Protein AF-A0A917PWK2-F1 (afdb_monomer_lite)

pLDDT: mean 82.4, std 16.5, range [39.81, 96.25]

Foldseek 3Di:
DCLLCVVDPHNVVSVVQVVLLVVVCVVDPPLLSVLQVVVCVVVVNSRDGNVSSVVCVVVVVSPPPPPPVVPDPPDPPDCPDDDDDPVVVPVDDD

Radius of gyration: 19.69 Å; chains: 1; bounding box: 36×24×64 Å

Organism: NCBI:txid1308924

Sequence (94 aa):
MNRIFESVPVDEQGLDAALAVLRLTRRYSNARVEAAAGIALASRVRSPRYAHLRSILDSRQDGLGSSDAWSAPGTPPEPAGYVRGADYYAGGAR

Secondary structure (DSSP, 8-state):
-TTTGGGSSSTHHHHHHHHHHHHHTTTS-HHHHHHHHHHHHHTT-SS--HHHHHHHHHTTTT-TTTTSTTT---S-------PPPHHHHS----

Structure (mmCIF, N/CA/C/O backbone):
data_AF-A0A917PWK2-F1
#
_entry.id   AF-A0A917PWK2-F1
#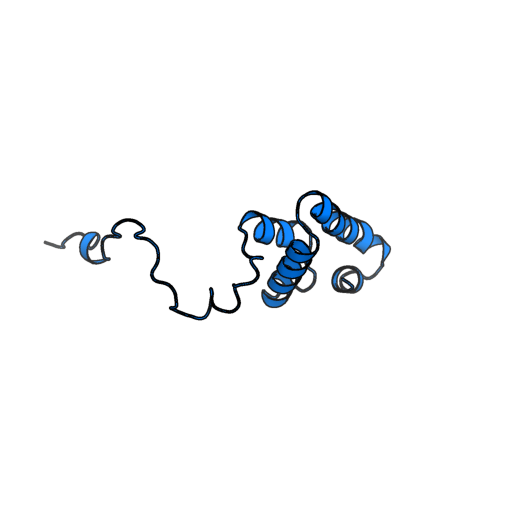
loop_
_atom_site.group_PDB
_atom_site.id
_atom_site.type_symbol
_atom_site.label_atom_id
_atom_site.label_alt_id
_atom_site.label_comp_id
_atom_site.label_asym_id
_atom_site.label_entity_id
_atom_site.label_seq_id
_atom_site.pdbx_PDB_ins_code
_atom_site.Cartn_x
_atom_site.Cartn_y
_atom_site.Cartn_z
_atom_site.occupancy
_atom_site.B_iso_or_equiv
_atom_site.auth_seq_id
_atom_site.auth_comp_id
_atom_site.auth_asym_id
_atom_site.auth_atom_id
_atom_site.pdbx_PDB_model_num
ATOM 1 N N . MET A 1 1 ? 2.174 6.983 2.957 1.00 60.16 1 MET A N 1
ATOM 2 C CA . MET A 1 1 ? 1.888 5.895 3.924 1.00 60.16 1 MET A CA 1
ATOM 3 C C . MET A 1 1 ? 0.713 6.169 4.875 1.00 60.16 1 MET A C 1
ATOM 5 O O . MET A 1 1 ? 0.012 5.216 5.189 1.00 60.16 1 MET A O 1
ATOM 9 N N . ASN A 1 2 ? 0.417 7.416 5.271 1.00 78.12 2 ASN A N 1
ATOM 10 C CA . ASN A 1 2 ? -0.654 7.712 6.252 1.00 78.12 2 ASN A CA 1
ATOM 11 C C . ASN A 1 2 ? -2.080 7.313 5.831 1.00 78.12 2 ASN A C 1
ATOM 13 O O . ASN A 1 2 ? -2.930 7.093 6.686 1.00 78.12 2 ASN A O 1
ATOM 17 N N . ARG A 1 3 ? -2.331 7.114 4.530 1.00 88.25 3 ARG A N 1
ATOM 18 C CA . ARG A 1 3 ? -3.648 6.726 3.993 1.00 88.25 3 ARG A CA 1
ATOM 19 C C . ARG A 1 3 ? -4.220 5.431 4.579 1.00 88.25 3 ARG A C 1
ATOM 21 O O . ARG A 1 3 ? -5.435 5.276 4.579 1.00 88.25 3 ARG A O 1
ATOM 28 N N . ILE A 1 4 ? -3.370 4.512 5.047 1.00 91.06 4 ILE A N 1
ATOM 29 C CA . ILE A 1 4 ? -3.814 3.262 5.683 1.00 91.06 4 ILE A CA 1
ATOM 30 C C . ILE A 1 4 ? -4.443 3.553 7.049 1.00 91.06 4 ILE A C 1
ATOM 32 O O . ILE A 1 4 ? -5.559 3.101 7.298 1.00 91.06 4 ILE A O 1
ATOM 36 N N . PHE A 1 5 ? -3.775 4.345 7.887 1.00 92.56 5 PHE A N 1
ATOM 37 C CA . PHE A 1 5 ? -4.274 4.727 9.211 1.00 92.56 5 PHE A CA 1
ATOM 38 C C . PHE A 1 5 ? -5.465 5.689 9.110 1.00 92.56 5 PHE A C 1
ATOM 40 O O . PHE A 1 5 ? -6.489 5.463 9.733 1.00 92.56 5 PHE A O 1
ATOM 47 N N . GLU A 1 6 ? -5.433 6.649 8.180 1.00 93.75 6 GLU A N 1
ATOM 48 C CA . GLU A 1 6 ? -6.573 7.541 7.887 1.00 93.75 6 GLU A CA 1
ATOM 49 C C . GLU A 1 6 ? -7.824 6.810 7.347 1.00 93.75 6 GLU A C 1
ATOM 51 O O . GLU A 1 6 ? -8.903 7.400 7.208 1.00 93.75 6 GLU A O 1
ATOM 56 N N . SER A 1 7 ? -7.687 5.540 6.951 1.00 91.31 7 SER A N 1
ATOM 57 C CA . SER A 1 7 ? -8.805 4.734 6.451 1.00 91.31 7 SER A CA 1
ATOM 58 C C . SER A 1 7 ? -9.573 4.002 7.546 1.00 91.31 7 SER A C 1
ATOM 60 O O . SER A 1 7 ? -10.660 3.497 7.263 1.00 91.31 7 SER A O 1
ATOM 62 N N . VAL A 1 8 ? -9.025 3.948 8.761 1.00 93.50 8 VAL A N 1
ATOM 63 C CA . VAL A 1 8 ? -9.591 3.234 9.905 1.00 93.50 8 VAL A CA 1
ATOM 64 C C . VAL A 1 8 ? -9.881 4.207 11.054 1.00 93.50 8 VAL A C 1
ATOM 66 O O . VAL A 1 8 ? -9.205 5.223 11.179 1.00 93.50 8 VAL A O 1
ATOM 69 N N . PRO A 1 9 ? -10.898 3.940 11.890 1.00 92.62 9 PRO A N 1
ATOM 70 C CA . PRO A 1 9 ? -11.218 4.794 13.036 1.00 92.62 9 PRO A CA 1
ATOM 71 C C . PRO A 1 9 ? -10.210 4.672 14.190 1.00 92.62 9 PRO A C 1
ATOM 73 O O . PRO A 1 9 ? -10.192 5.528 15.068 1.00 92.62 9 PRO A O 1
ATOM 76 N N . VAL A 1 10 ? -9.425 3.592 14.219 1.00 95.62 10 VAL A N 1
ATOM 77 C CA . VAL A 1 10 ? -8.486 3.245 15.292 1.00 95.62 10 VAL A CA 1
ATOM 78 C C . VAL A 1 10 ? -7.184 2.763 14.653 1.00 95.62 10 VAL A C 1
ATOM 80 O O . VAL A 1 10 ? -7.223 1.864 13.809 1.00 95.62 10 VAL A O 1
ATOM 83 N N . ASP A 1 11 ? -6.047 3.336 15.048 1.00 93.69 11 ASP A N 1
ATOM 84 C CA . ASP A 1 11 ? -4.747 3.109 14.399 1.00 93.69 11 ASP A CA 1
ATOM 85 C C . ASP A 1 11 ? -4.309 1.640 14.427 1.00 93.69 11 ASP A C 1
ATOM 87 O O . ASP A 1 11 ? -3.767 1.129 13.441 1.00 93.69 11 ASP A O 1
ATOM 91 N N . GLU A 1 12 ? -4.608 0.921 15.510 1.00 95.81 12 GLU A N 1
ATOM 92 C CA . GLU A 1 12 ? -4.297 -0.499 15.674 1.00 95.81 12 GLU A CA 1
ATOM 93 C C . GLU A 1 12 ? -4.892 -1.359 14.548 1.00 95.81 12 GLU A C 1
ATOM 95 O O . GLU A 1 12 ? -4.283 -2.342 14.125 1.00 95.81 12 GLU A O 1
ATOM 100 N N . GLN A 1 13 ? -6.038 -0.955 13.989 1.00 94.44 13 GLN A N 1
ATOM 101 C CA . GLN A 1 13 ? -6.687 -1.652 12.872 1.00 94.44 13 GLN A CA 1
ATOM 102 C C . GLN A 1 13 ? -5.917 -1.493 11.550 1.00 94.44 13 GLN A C 1
ATOM 104 O O . GLN A 1 13 ? -6.109 -2.268 10.611 1.00 94.44 13 GLN A O 1
ATOM 109 N N . GLY A 1 14 ? -5.041 -0.489 11.454 1.00 93.25 14 GLY A N 1
ATOM 110 C CA . GLY A 1 14 ? -4.185 -0.236 10.297 1.00 93.25 14 GLY A CA 1
ATOM 111 C C . GLY A 1 14 ? -2.840 -0.965 10.347 1.00 93.25 14 GLY A C 1
ATOM 112 O O . GLY A 1 14 ? -2.182 -1.086 9.308 1.00 93.25 14 GLY A O 1
ATOM 113 N N . LEU A 1 15 ? -2.433 -1.479 11.516 1.00 95.00 15 LEU A N 1
ATOM 114 C CA . LEU A 1 15 ? -1.096 -2.042 11.734 1.00 95.00 15 LEU A CA 1
ATOM 115 C C . LEU A 1 15 ? -0.802 -3.223 10.812 1.00 95.00 15 LEU A C 1
ATOM 117 O O . LEU A 1 15 ? 0.223 -3.226 10.130 1.00 95.00 15 LEU A O 1
ATOM 121 N N . ASP A 1 16 ? -1.711 -4.192 10.719 1.00 95.88 16 ASP A N 1
ATOM 122 C CA . ASP A 1 16 ? -1.509 -5.368 9.867 1.00 95.88 16 ASP A CA 1
ATOM 123 C C . ASP A 1 16 ? -1.378 -4.997 8.390 1.00 95.88 16 ASP A C 1
ATOM 125 O O . ASP A 1 16 ? -0.542 -5.551 7.671 1.00 95.88 16 ASP A O 1
ATOM 129 N N . ALA A 1 17 ? -2.159 -4.017 7.931 1.00 93.56 17 ALA A N 1
ATOM 130 C CA . ALA A 1 17 ? -2.079 -3.526 6.564 1.00 93.56 17 ALA A CA 1
ATOM 131 C C . ALA A 1 17 ? -0.742 -2.815 6.299 1.00 93.56 17 ALA A C 1
ATOM 133 O O . ALA A 1 17 ? -0.096 -3.098 5.287 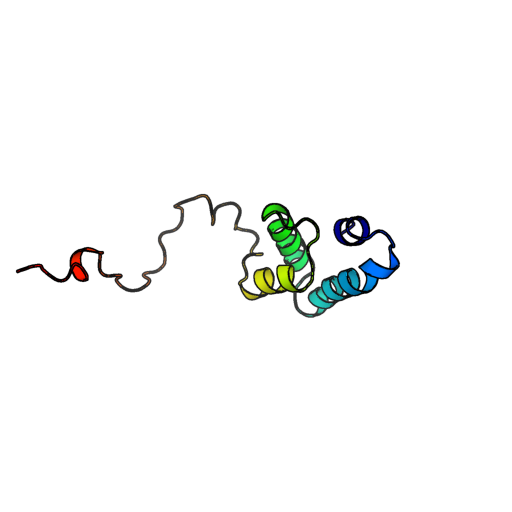1.00 93.56 17 ALA A O 1
ATOM 134 N N . ALA A 1 18 ? -0.298 -1.944 7.209 1.00 94.06 18 ALA A N 1
ATOM 135 C CA . ALA A 1 18 ? 0.986 -1.254 7.104 1.00 94.06 18 ALA A CA 1
ATOM 136 C C . ALA A 1 18 ? 2.165 -2.243 7.131 1.00 94.06 18 ALA A C 1
ATOM 138 O O . ALA A 1 18 ? 3.061 -2.172 6.288 1.00 94.06 18 ALA A O 1
ATOM 139 N N . LEU A 1 19 ? 2.123 -3.230 8.031 1.00 96.00 19 LEU A N 1
ATOM 140 C CA . LEU A 1 19 ? 3.113 -4.301 8.106 1.00 96.00 19 LEU A CA 1
ATOM 141 C C . LEU A 1 19 ? 3.108 -5.165 6.844 1.00 96.00 19 LEU A C 1
ATOM 143 O O . LEU A 1 19 ? 4.172 -5.542 6.362 1.00 96.00 19 LEU A O 1
ATOM 147 N N . ALA A 1 20 ? 1.944 -5.478 6.274 1.00 95.81 20 ALA A N 1
ATOM 148 C CA . ALA A 1 20 ? 1.863 -6.232 5.027 1.00 95.81 20 ALA A CA 1
ATOM 149 C C . ALA A 1 20 ? 2.514 -5.477 3.857 1.00 95.81 20 ALA A C 1
ATOM 151 O O . ALA A 1 20 ? 3.246 -6.086 3.077 1.00 95.81 20 ALA A O 1
ATOM 152 N N . VAL A 1 21 ? 2.311 -4.158 3.764 1.00 94.75 21 VAL A N 1
ATOM 153 C CA . VAL A 1 21 ? 3.006 -3.315 2.779 1.00 94.75 21 VAL A CA 1
ATOM 154 C C . VAL A 1 21 ? 4.511 -3.303 3.040 1.00 94.75 21 VAL A C 1
ATOM 156 O O . VAL A 1 21 ? 5.284 -3.549 2.118 1.00 94.75 21 VAL A O 1
ATOM 159 N N . LEU A 1 22 ? 4.939 -3.124 4.291 1.00 94.50 22 LEU A N 1
ATOM 160 C CA . LEU A 1 22 ? 6.357 -3.156 4.653 1.00 94.50 22 LEU A CA 1
ATOM 161 C C . LEU A 1 22 ? 7.006 -4.504 4.307 1.00 94.50 22 LEU A C 1
ATOM 163 O O . LEU A 1 22 ? 8.133 -4.552 3.839 1.00 94.50 22 LEU A O 1
ATOM 167 N N . ARG A 1 23 ? 6.295 -5.624 4.456 1.00 96.25 23 ARG A N 1
ATOM 168 C CA . ARG A 1 23 ? 6.810 -6.956 4.094 1.00 96.25 23 ARG A CA 1
ATOM 169 C C . ARG A 1 23 ? 7.118 -7.100 2.597 1.00 96.25 23 ARG A C 1
ATOM 171 O O . ARG A 1 23 ? 7.938 -7.953 2.254 1.00 96.25 23 ARG A O 1
ATOM 178 N N . LEU A 1 24 ? 6.515 -6.293 1.714 1.00 95.81 24 LEU A N 1
ATOM 179 C CA . LEU A 1 24 ? 6.829 -6.298 0.278 1.00 95.81 24 LEU A CA 1
ATOM 180 C C . LEU A 1 24 ? 8.258 -5.819 -0.005 1.00 95.81 24 LEU A C 1
ATOM 182 O O . LEU A 1 24 ? 8.866 -6.304 -0.960 1.00 95.81 24 LEU A O 1
ATOM 186 N N . THR A 1 25 ? 8.829 -4.959 0.843 1.00 95.12 25 THR A N 1
ATOM 187 C CA . THR A 1 25 ? 10.191 -4.430 0.652 1.00 95.12 25 THR A CA 1
ATOM 188 C C . THR A 1 25 ? 11.283 -5.492 0.806 1.00 95.12 25 THR A C 1
ATOM 190 O O . THR A 1 25 ? 12.418 -5.297 0.384 1.00 95.12 25 THR A O 1
ATOM 193 N N . ARG A 1 26 ? 10.945 -6.670 1.354 1.00 95.94 26 ARG A N 1
ATOM 194 C CA . ARG A 1 26 ? 11.854 -7.826 1.384 1.00 95.94 26 ARG A CA 1
ATOM 195 C C . ARG A 1 26 ? 12.051 -8.486 0.021 1.00 95.94 26 ARG A C 1
ATOM 197 O O . ARG A 1 26 ? 13.032 -9.194 -0.166 1.00 95.94 26 ARG A O 1
ATOM 204 N N . ARG A 1 27 ? 11.093 -8.329 -0.897 1.00 95.81 27 ARG A N 1
ATOM 205 C CA . ARG A 1 27 ? 11.098 -8.970 -2.225 1.00 95.81 27 ARG A CA 1
ATOM 206 C C . ARG A 1 27 ? 11.268 -7.962 -3.359 1.00 95.81 27 ARG A C 1
ATOM 208 O O . ARG A 1 27 ? 11.804 -8.309 -4.408 1.00 95.81 27 ARG A O 1
ATOM 215 N N . TYR A 1 28 ? 10.798 -6.739 -3.161 1.00 94.81 28 TYR A N 1
ATOM 216 C CA . TYR A 1 28 ? 10.860 -5.654 -4.132 1.00 94.81 28 TYR A CA 1
ATOM 217 C C . TYR A 1 28 ? 11.608 -4.480 -3.506 1.00 94.81 28 TYR A C 1
ATOM 219 O O . TYR A 1 28 ? 11.538 -4.285 -2.298 1.00 94.81 28 TYR A O 1
ATOM 227 N N . SER A 1 29 ? 12.327 -3.689 -4.301 1.00 94.12 29 SER A N 1
ATOM 228 C CA . SER A 1 29 ? 13.029 -2.525 -3.757 1.00 94.12 29 SER A CA 1
ATOM 229 C C . SER A 1 29 ? 12.044 -1.478 -3.229 1.00 94.12 29 SER A C 1
ATOM 231 O O . SER A 1 29 ? 10.930 -1.348 -3.739 1.00 94.12 29 SER A O 1
ATOM 233 N N . ASN A 1 30 ? 12.470 -0.685 -2.242 1.00 94.06 30 ASN A N 1
ATOM 234 C CA . ASN A 1 30 ? 11.651 0.397 -1.681 1.00 94.06 30 ASN A CA 1
ATOM 235 C C . ASN A 1 30 ? 11.124 1.340 -2.773 1.00 94.06 30 ASN A C 1
ATOM 237 O O . ASN A 1 30 ? 9.943 1.661 -2.784 1.00 94.06 30 ASN A O 1
ATOM 241 N N . ALA A 1 31 ? 11.972 1.702 -3.743 1.00 93.75 31 ALA A N 1
ATOM 242 C CA . ALA A 1 31 ? 11.588 2.559 -4.864 1.00 93.75 31 ALA A CA 1
ATOM 243 C C . ALA A 1 31 ? 10.428 1.975 -5.691 1.00 93.75 31 ALA A C 1
ATOM 245 O O . ALA A 1 31 ? 9.501 2.695 -6.049 1.00 93.75 31 ALA A O 1
ATOM 246 N N . ARG A 1 32 ? 10.447 0.660 -5.944 1.00 94.56 32 ARG A N 1
ATOM 247 C CA . ARG A 1 32 ? 9.378 -0.045 -6.664 1.00 94.56 32 ARG A CA 1
ATOM 248 C C . ARG A 1 32 ? 8.077 -0.086 -5.863 1.00 94.56 32 ARG A C 1
ATOM 250 O O . ARG A 1 32 ? 7.000 0.112 -6.415 1.00 94.56 32 ARG A O 1
ATOM 257 N N . VAL A 1 33 ? 8.166 -0.316 -4.552 1.00 94.75 33 VAL A N 1
ATOM 258 C CA . VAL A 1 33 ? 6.992 -0.336 -3.662 1.00 94.75 33 VAL A CA 1
ATOM 259 C C . VAL A 1 33 ? 6.345 1.051 -3.567 1.00 94.75 33 VAL A C 1
ATOM 261 O O . VAL A 1 33 ? 5.121 1.150 -3.643 1.00 94.75 33 VAL A O 1
ATOM 264 N N . GLU A 1 34 ? 7.142 2.116 -3.471 1.00 93.19 34 GLU A N 1
ATOM 265 C CA . GLU A 1 34 ? 6.645 3.498 -3.482 1.00 93.19 34 GLU A CA 1
ATOM 266 C C . GLU A 1 34 ? 6.020 3.874 -4.834 1.00 93.19 34 GLU A C 1
ATOM 268 O O . GLU A 1 34 ? 4.918 4.425 -4.869 1.00 93.19 34 GLU A O 1
ATOM 273 N N . ALA A 1 35 ? 6.653 3.505 -5.954 1.00 94.00 35 ALA A N 1
ATOM 274 C CA . ALA A 1 35 ? 6.082 3.706 -7.287 1.00 94.00 35 ALA A CA 1
ATOM 275 C C . ALA A 1 35 ? 4.730 2.985 -7.438 1.00 94.00 35 ALA A C 1
ATOM 277 O O . ALA A 1 35 ? 3.746 3.581 -7.883 1.00 94.00 35 ALA A O 1
ATOM 278 N N . ALA A 1 36 ? 4.641 1.734 -6.978 1.00 94.62 36 ALA A N 1
ATOM 279 C CA . ALA A 1 36 ? 3.391 0.983 -6.972 1.00 94.62 36 ALA A CA 1
ATOM 280 C C . ALA A 1 36 ? 2.310 1.637 -6.094 1.00 94.62 36 ALA A C 1
ATOM 282 O O . ALA A 1 36 ? 1.134 1.657 -6.466 1.00 94.62 36 ALA A O 1
ATOM 283 N N . ALA A 1 37 ? 2.689 2.204 -4.945 1.00 93.38 37 ALA A N 1
ATOM 284 C CA . ALA A 1 37 ? 1.766 2.944 -4.090 1.00 93.38 37 ALA A CA 1
ATOM 285 C C . ALA A 1 37 ? 1.246 4.214 -4.773 1.00 93.38 37 ALA A C 1
ATOM 287 O O . ALA A 1 37 ? 0.047 4.493 -4.690 1.00 93.38 37 ALA A O 1
ATOM 288 N N . GLY A 1 38 ? 2.105 4.932 -5.501 1.00 92.88 38 GLY A N 1
ATOM 289 C CA . GLY A 1 38 ? 1.711 6.065 -6.339 1.00 92.88 38 GLY A CA 1
ATOM 290 C C . GLY A 1 38 ? 0.676 5.678 -7.399 1.00 92.88 38 GLY A C 1
ATOM 291 O O . GLY A 1 38 ? -0.377 6.308 -7.491 1.00 92.88 38 GLY A O 1
ATOM 292 N N . ILE A 1 39 ? 0.923 4.589 -8.135 1.00 92.94 39 ILE A N 1
ATOM 293 C CA . ILE A 1 39 ? -0.001 4.073 -9.160 1.00 92.94 39 ILE A CA 1
ATOM 294 C C . ILE A 1 39 ? -1.349 3.671 -8.548 1.00 92.94 39 ILE A C 1
ATOM 296 O O . ILE A 1 39 ? -2.406 4.011 -9.087 1.00 92.94 39 ILE A O 1
ATOM 300 N N . ALA A 1 40 ? -1.343 2.987 -7.400 1.00 93.31 40 ALA A N 1
ATOM 301 C CA . ALA A 1 40 ? -2.574 2.593 -6.717 1.00 93.31 40 ALA A CA 1
ATOM 302 C C . ALA A 1 40 ? -3.416 3.815 -6.303 1.00 93.31 40 ALA A C 1
ATOM 304 O O . ALA A 1 40 ? -4.629 3.834 -6.522 1.00 93.31 40 ALA A O 1
ATOM 305 N N . LEU A 1 41 ? -2.775 4.854 -5.756 1.00 91.81 41 LEU A N 1
ATOM 306 C CA . LEU A 1 41 ? -3.447 6.104 -5.383 1.00 91.81 41 LEU A CA 1
ATOM 307 C C . LEU A 1 41 ? -4.027 6.830 -6.605 1.00 91.81 41 LEU A C 1
ATOM 309 O O . LEU A 1 41 ? -5.161 7.307 -6.542 1.00 91.81 41 LEU A O 1
ATOM 313 N N . ALA A 1 42 ? -3.296 6.864 -7.723 1.00 90.31 42 AL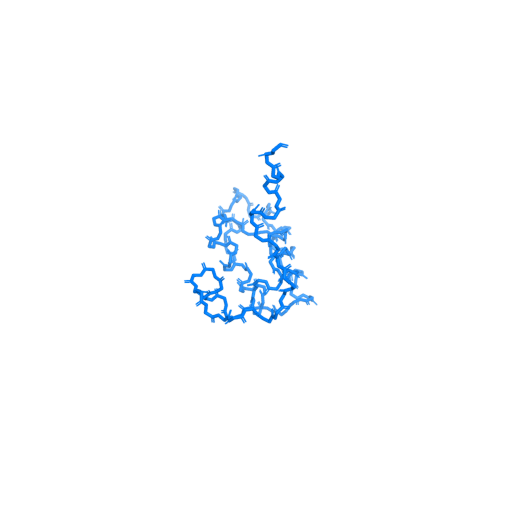A A N 1
ATOM 314 C CA . ALA A 1 42 ? -3.779 7.438 -8.981 1.00 90.31 42 ALA A CA 1
ATOM 315 C C . ALA A 1 42 ? -4.990 6.669 -9.545 1.00 90.31 42 ALA A C 1
ATOM 317 O O . ALA A 1 42 ? -5.918 7.263 -10.090 1.00 90.31 42 ALA A O 1
ATOM 318 N N . SER A 1 43 ? -5.037 5.354 -9.318 1.00 86.44 43 SER A N 1
ATOM 319 C CA . SER A 1 43 ? -6.107 4.447 -9.763 1.00 86.44 43 SER A CA 1
ATOM 320 C C . SER A 1 43 ? -7.371 4.490 -8.886 1.00 86.44 43 SER A C 1
ATOM 322 O O . SER A 1 43 ? -8.167 3.554 -8.894 1.00 86.44 43 SER A O 1
ATOM 324 N N . ARG A 1 44 ? -7.575 5.568 -8.112 1.00 86.56 44 ARG A N 1
ATOM 325 C CA . ARG A 1 44 ? -8.699 5.777 -7.172 1.00 86.56 44 ARG A CA 1
ATOM 326 C C . ARG A 1 44 ? -8.752 4.814 -5.977 1.00 86.56 44 ARG A C 1
ATOM 328 O O . ARG A 1 44 ? -9.762 4.768 -5.273 1.00 86.56 44 ARG A O 1
ATOM 335 N N . VAL A 1 45 ? -7.673 4.093 -5.669 1.00 89.56 45 VAL A N 1
ATOM 336 C CA . VAL A 1 45 ? -7.599 3.307 -4.429 1.00 89.56 45 VAL A CA 1
ATOM 337 C C . VAL A 1 45 ? -7.287 4.249 -3.265 1.00 89.56 45 VAL A C 1
ATOM 339 O O . VAL A 1 45 ? -6.150 4.671 -3.083 1.00 89.56 45 VAL A O 1
ATOM 342 N N . ARG A 1 46 ? -8.297 4.567 -2.441 1.00 86.38 46 ARG A N 1
ATOM 343 C CA . ARG A 1 46 ? -8.158 5.509 -1.307 1.00 86.38 46 ARG A CA 1
ATOM 344 C C . ARG A 1 46 ? -7.085 5.088 -0.296 1.00 86.38 46 ARG A C 1
ATOM 346 O O . ARG A 1 46 ? -6.374 5.941 0.227 1.00 86.38 46 ARG A O 1
ATOM 353 N N . SER A 1 47 ? -6.989 3.788 -0.022 1.00 89.88 47 SER A N 1
ATOM 354 C CA . SER A 1 47 ? -6.019 3.197 0.901 1.00 89.88 47 SER A CA 1
ATOM 355 C C . SER A 1 47 ? -5.362 1.979 0.248 1.00 89.88 47 SER A C 1
ATOM 357 O O . SER A 1 47 ? -5.913 0.874 0.329 1.00 89.88 47 SER A O 1
ATOM 359 N N . PRO A 1 48 ? -4.201 2.148 -0.410 1.00 91.06 48 PRO A N 1
ATOM 360 C CA . PRO A 1 48 ? -3.440 1.036 -0.963 1.00 91.06 48 PRO A CA 1
ATOM 361 C C . PRO A 1 48 ? -3.126 -0.008 0.113 1.00 91.06 48 PRO A C 1
ATOM 363 O O . PRO A 1 48 ? -2.749 0.321 1.234 1.00 91.06 48 PRO A O 1
ATOM 366 N N . ARG A 1 49 ? -3.298 -1.285 -0.235 1.00 93.06 49 ARG A N 1
ATOM 367 C CA . ARG A 1 49 ? -3.041 -2.441 0.638 1.00 93.06 49 ARG A CA 1
ATOM 368 C C . ARG A 1 49 ? -2.200 -3.450 -0.126 1.00 93.06 49 ARG A C 1
ATOM 370 O O . ARG A 1 49 ? -2.035 -3.319 -1.338 1.00 93.06 49 ARG A O 1
ATOM 377 N N . TYR A 1 50 ? -1.731 -4.478 0.574 1.00 94.94 50 TYR A N 1
ATOM 378 C CA . TYR A 1 50 ? -0.894 -5.533 0.007 1.00 94.94 50 TYR A CA 1
ATOM 379 C C . TYR A 1 50 ? -1.393 -6.056 -1.346 1.00 94.94 50 TYR A C 1
ATOM 381 O O . TYR A 1 50 ? -0.610 -6.093 -2.284 1.00 94.94 50 TYR A O 1
ATOM 389 N N . ALA A 1 51 ? -2.682 -6.398 -1.476 1.00 93.81 51 ALA A N 1
ATOM 390 C CA . ALA A 1 51 ? -3.232 -6.949 -2.718 1.00 93.81 51 ALA A CA 1
ATOM 391 C C . ALA A 1 51 ? -3.049 -6.008 -3.925 1.00 93.81 51 ALA A C 1
ATOM 393 O O . ALA A 1 51 ? -2.597 -6.450 -4.976 1.00 93.81 51 ALA A O 1
ATOM 394 N N . HIS A 1 52 ? -3.321 -4.711 -3.742 1.00 93.88 52 HIS A N 1
ATOM 395 C CA . HIS A 1 52 ? -3.180 -3.692 -4.787 1.00 93.88 52 HIS A CA 1
ATOM 396 C C . HIS A 1 52 ? -1.717 -3.491 -5.193 1.00 93.88 52 HIS A C 1
ATOM 398 O O . HIS A 1 52 ? -1.387 -3.441 -6.372 1.00 93.88 52 HIS A O 1
ATOM 404 N N . LEU A 1 53 ? -0.821 -3.390 -4.208 1.00 95.19 53 LEU A N 1
ATOM 405 C CA . LEU A 1 53 ? 0.602 -3.205 -4.488 1.00 95.19 53 LEU A CA 1
ATOM 406 C C . LEU A 1 53 ? 1.195 -4.454 -5.132 1.00 95.19 53 LEU A C 1
ATOM 408 O O . LEU A 1 53 ? 1.991 -4.355 -6.058 1.00 95.19 53 LEU A O 1
ATOM 412 N N . ARG A 1 54 ? 0.782 -5.638 -4.672 1.00 95.75 54 ARG A N 1
ATOM 413 C CA . ARG A 1 54 ? 1.281 -6.911 -5.177 1.00 95.75 54 ARG A CA 1
ATOM 414 C C . ARG A 1 54 ? 0.937 -7.108 -6.650 1.00 95.75 54 ARG A C 1
ATOM 416 O O . ARG A 1 54 ? 1.822 -7.502 -7.399 1.00 95.75 54 ARG A O 1
ATOM 423 N N . SER A 1 55 ? -0.288 -6.792 -7.074 1.00 94.12 55 SER A N 1
ATOM 424 C CA . SER A 1 55 ? -0.677 -6.905 -8.486 1.00 94.12 55 SER A CA 1
ATOM 425 C C . SER A 1 55 ? 0.125 -5.964 -9.391 1.00 94.12 55 SER A C 1
ATOM 427 O O . SER A 1 55 ? 0.555 -6.370 -10.470 1.00 94.12 55 SER A O 1
ATOM 429 N N . ILE A 1 56 ? 0.384 -4.732 -8.943 1.00 94.88 56 ILE A N 1
ATOM 430 C CA . ILE A 1 56 ? 1.186 -3.742 -9.684 1.00 94.88 56 ILE A CA 1
ATOM 431 C C . ILE A 1 56 ? 2.655 -4.195 -9.770 1.00 94.88 56 ILE A C 1
ATOM 433 O O . ILE A 1 56 ? 3.251 -4.181 -10.845 1.00 94.88 56 ILE A O 1
ATOM 437 N N . LEU A 1 57 ? 3.221 -4.671 -8.655 1.00 95.12 57 LEU A N 1
ATOM 438 C CA . LEU A 1 57 ? 4.611 -5.138 -8.568 1.00 95.12 57 LEU A CA 1
ATOM 439 C C . 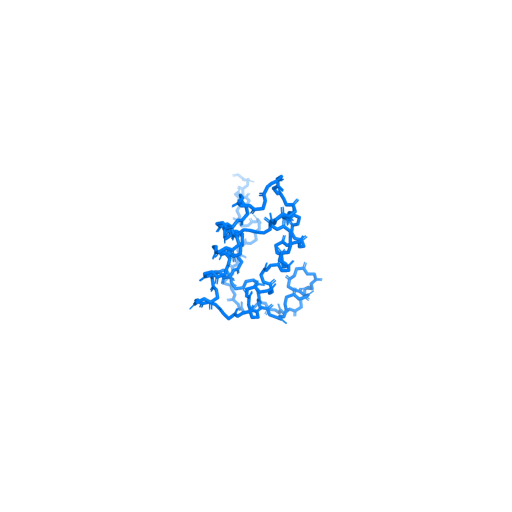LEU A 1 57 ? 4.873 -6.421 -9.368 1.00 95.12 57 LEU A C 1
ATOM 441 O O . LEU A 1 57 ? 5.948 -6.567 -9.961 1.00 95.12 57 LEU A O 1
ATOM 445 N N . ASP A 1 58 ? 3.918 -7.354 -9.370 1.00 95.00 58 ASP A N 1
ATOM 446 C CA . ASP A 1 58 ? 4.013 -8.613 -10.117 1.00 95.00 58 ASP A CA 1
ATOM 447 C C . ASP A 1 58 ? 3.886 -8.379 -11.627 1.00 95.00 58 ASP A C 1
ATOM 449 O O . ASP A 1 58 ? 4.600 -9.010 -12.404 1.00 95.00 58 ASP A O 1
ATOM 453 N N . SER A 1 59 ? 3.047 -7.424 -12.041 1.00 92.81 59 SER A N 1
ATOM 454 C CA . SER A 1 59 ? 2.906 -7.012 -13.445 1.00 92.81 59 SER A CA 1
ATOM 455 C C . SER A 1 59 ? 3.981 -6.023 -13.921 1.00 92.81 59 SER A C 1
ATOM 457 O O . SER A 1 59 ? 3.991 -5.666 -15.096 1.00 92.81 59 SER A O 1
ATOM 459 N N . ARG A 1 60 ? 4.899 -5.593 -13.039 1.00 91.81 60 ARG A N 1
ATOM 460 C CA . ARG A 1 60 ? 5.939 -4.575 -13.303 1.00 91.81 60 ARG A CA 1
ATOM 461 C C . ARG A 1 60 ? 5.406 -3.229 -13.806 1.00 91.81 60 ARG A C 1
ATOM 463 O O . ARG A 1 60 ? 6.140 -2.464 -14.429 1.00 91.81 60 ARG A O 1
ATOM 470 N N . GLN A 1 61 ? 4.153 -2.906 -13.501 1.00 89.06 61 GLN A N 1
ATOM 471 C CA . GLN A 1 61 ? 3.562 -1.606 -13.831 1.00 89.06 61 GLN A CA 1
ATOM 472 C C . GLN A 1 61 ? 4.255 -0.449 -13.094 1.00 89.06 61 GLN A C 1
ATOM 474 O O . GLN A 1 61 ? 4.179 0.694 -13.524 1.00 89.06 61 GLN A O 1
ATOM 479 N N . ASP A 1 62 ? 4.985 -0.751 -12.020 1.00 88.06 62 ASP A N 1
ATOM 480 C CA . ASP A 1 62 ? 5.789 0.179 -11.224 1.00 88.06 62 ASP A CA 1
ATOM 481 C C . ASP A 1 62 ? 7.107 0.635 -11.889 1.00 88.06 62 ASP A C 1
ATOM 483 O O . ASP A 1 62 ? 7.919 1.315 -11.260 1.00 88.06 62 ASP A O 1
ATOM 487 N N . GLY A 1 63 ? 7.337 0.270 -13.155 1.00 81.38 63 GLY A N 1
ATOM 488 C CA . GLY A 1 63 ? 8.477 0.743 -13.935 1.00 81.38 63 GLY A CA 1
ATOM 489 C C . GLY A 1 63 ? 8.476 2.269 -14.082 1.00 81.38 63 GLY A C 1
ATOM 490 O O . GLY A 1 63 ? 7.515 2.855 -14.579 1.00 81.38 63 GLY A O 1
ATOM 491 N N . LEU A 1 64 ? 9.589 2.907 -13.701 1.00 58.56 64 LEU A N 1
ATOM 492 C CA . LEU A 1 64 ? 9.825 4.364 -13.675 1.00 58.56 64 LEU A CA 1
ATOM 493 C C . LEU A 1 64 ? 9.816 5.066 -15.061 1.00 58.56 64 LEU A C 1
ATOM 495 O O . LEU A 1 64 ? 10.388 6.138 -15.210 1.00 58.56 64 LEU A O 1
ATOM 499 N N . GLY A 1 65 ? 9.167 4.483 -16.072 1.00 53.12 65 GLY A N 1
ATOM 500 C CA . GLY A 1 65 ? 8.960 5.058 -17.409 1.00 53.12 65 GLY A CA 1
ATOM 501 C C . GLY A 1 65 ? 7.489 5.127 -17.839 1.00 53.12 65 GLY A C 1
ATOM 502 O O . GLY A 1 65 ? 7.197 5.453 -18.983 1.00 53.12 65 GLY A O 1
ATOM 503 N N . SER A 1 66 ? 6.541 4.815 -16.950 1.00 49.31 66 SER A N 1
ATOM 504 C CA . SER A 1 66 ? 5.112 4.752 -17.283 1.00 49.31 66 SER A CA 1
ATOM 505 C C . SER A 1 66 ? 4.370 6.090 -17.115 1.00 49.31 66 SER A C 1
ATOM 507 O O . SER A 1 66 ? 3.178 6.094 -16.813 1.00 49.31 66 SER A O 1
ATOM 509 N N . SER A 1 67 ? 5.031 7.237 -17.305 1.00 46.44 67 SER A N 1
ATOM 510 C CA . SER A 1 67 ? 4.297 8.494 -17.534 1.00 46.44 67 SER A CA 1
ATOM 511 C C . SER A 1 67 ? 3.659 8.540 -1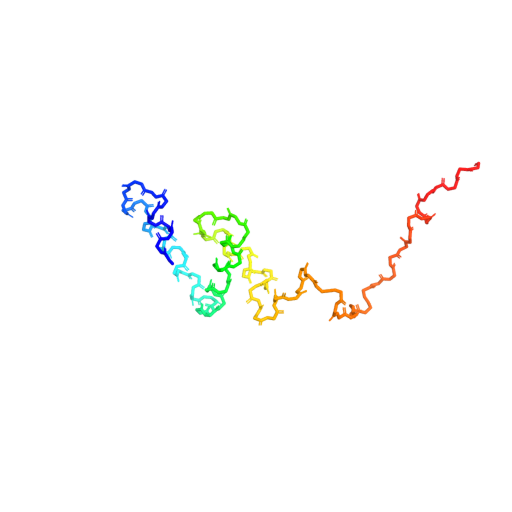8.929 1.00 46.44 67 SER A C 1
ATOM 513 O O . SER A 1 67 ? 2.727 9.308 -19.128 1.00 46.44 67 SER A O 1
ATOM 515 N N . ASP A 1 68 ? 4.086 7.663 -19.847 1.00 45.25 68 ASP A N 1
ATOM 516 C CA . ASP A 1 68 ? 3.588 7.611 -21.228 1.00 45.25 68 ASP A CA 1
ATOM 517 C C . ASP A 1 68 ? 2.878 6.304 -21.613 1.00 45.25 68 ASP A C 1
ATOM 519 O O . ASP A 1 68 ? 2.190 6.260 -22.630 1.00 45.25 68 ASP A O 1
ATOM 523 N N . ALA A 1 69 ? 2.953 5.236 -20.812 1.00 49.28 69 ALA A N 1
ATOM 524 C CA . ALA A 1 69 ? 2.435 3.933 -21.253 1.00 49.28 69 ALA A CA 1
ATOM 525 C C . ALA A 1 69 ? 0.900 3.872 -21.373 1.00 49.28 69 ALA A C 1
ATOM 527 O O . ALA A 1 69 ? 0.377 2.983 -22.040 1.00 49.28 69 ALA A O 1
ATOM 528 N N . TRP A 1 70 ? 0.169 4.788 -20.726 1.00 49.50 70 TRP A N 1
ATOM 529 C CA . TRP A 1 70 ? -1.294 4.885 -20.847 1.00 49.50 70 TRP A CA 1
ATOM 530 C C . TRP A 1 70 ? -1.763 6.097 -21.669 1.00 49.50 70 TRP A C 1
ATOM 532 O O . TRP A 1 70 ? -2.952 6.177 -21.969 1.00 49.50 70 TRP A O 1
ATOM 542 N N . SER A 1 71 ? -0.857 6.997 -22.080 1.00 49.22 71 SER A N 1
ATOM 543 C CA . SER A 1 71 ? -1.216 8.248 -22.774 1.00 49.22 71 SER A CA 1
ATOM 544 C C . SER A 1 71 ? -0.399 8.573 -24.032 1.00 49.22 71 SER A C 1
ATOM 546 O O . SER A 1 71 ? -0.694 9.579 -24.672 1.00 49.22 71 SER A O 1
ATOM 548 N N . ALA A 1 72 ? 0.554 7.742 -24.462 1.00 39.81 72 ALA A N 1
ATOM 549 C CA . ALA A 1 72 ? 1.280 7.962 -25.713 1.00 39.81 72 ALA A CA 1
ATOM 550 C C . ALA A 1 72 ? 1.214 6.732 -26.640 1.00 39.81 72 ALA A C 1
ATOM 552 O O . ALA A 1 72 ? 1.660 5.648 -26.253 1.00 39.81 72 ALA A O 1
ATOM 553 N N . PRO A 1 73 ? 0.756 6.864 -27.902 1.00 48.53 73 PRO A N 1
ATOM 554 C CA . PRO A 1 73 ? 1.128 5.919 -28.947 1.00 48.53 73 PRO A CA 1
ATOM 555 C C . PRO A 1 73 ? 2.591 6.209 -29.305 1.00 48.53 73 PRO A C 1
ATOM 557 O O . PRO A 1 73 ? 2.882 6.988 -30.208 1.00 48.53 73 PRO A O 1
ATOM 560 N N . GLY A 1 74 ? 3.522 5.668 -28.520 1.00 52.25 74 GLY A N 1
ATOM 561 C CA . GLY A 1 74 ? 4.907 6.138 -28.521 1.00 52.25 74 GLY A CA 1
ATOM 562 C C . GLY A 1 74 ? 5.959 5.059 -28.331 1.00 52.25 74 GLY A C 1
ATOM 563 O O . GLY A 1 74 ? 6.997 5.340 -27.755 1.00 52.25 74 GLY A O 1
ATOM 564 N N . THR A 1 75 ? 5.715 3.827 -28.772 1.00 52.50 75 THR A N 1
ATOM 565 C CA . THR A 1 75 ? 6.757 2.840 -29.114 1.00 52.50 75 THR A CA 1
ATOM 566 C C . THR A 1 75 ? 6.081 1.791 -29.997 1.00 52.50 75 THR A C 1
ATOM 568 O O . THR A 1 75 ? 5.066 1.237 -29.567 1.00 52.50 75 THR A O 1
ATOM 571 N N . PRO A 1 76 ? 6.554 1.530 -31.232 1.00 52.66 76 PRO A N 1
ATOM 572 C CA . PRO A 1 76 ? 6.011 0.427 -32.010 1.00 52.66 76 PRO A CA 1
ATOM 573 C C . PRO A 1 76 ? 6.242 -0.859 -31.208 1.00 52.66 76 PRO A C 1
ATOM 575 O O . PRO A 1 76 ? 7.379 -1.111 -30.801 1.00 52.66 76 PRO A O 1
ATOM 578 N N . PRO A 1 77 ? 5.191 -1.645 -30.921 1.00 58.97 77 PRO A N 1
ATOM 579 C CA . PRO A 1 77 ? 5.387 -2.927 -30.271 1.00 58.97 77 PRO A CA 1
ATOM 580 C C . PRO A 1 77 ? 6.350 -3.751 -31.132 1.00 58.97 77 PRO A C 1
ATOM 582 O O . PRO A 1 77 ? 6.192 -3.810 -32.355 1.00 58.97 77 PRO A O 1
ATOM 585 N N . GLU A 1 78 ? 7.341 -4.389 -30.499 1.00 65.19 78 GLU A N 1
ATOM 586 C CA . GLU A 1 78 ? 8.018 -5.555 -31.086 1.00 65.19 78 GLU A CA 1
ATOM 587 C C . GLU A 1 78 ? 6.942 -6.447 -31.720 1.00 65.19 78 GLU A C 1
ATOM 589 O O . GLU A 1 78 ? 5.866 -6.531 -31.120 1.00 65.19 78 GLU A O 1
ATOM 594 N N . PRO A 1 79 ? 7.159 -7.061 -32.902 1.00 63.09 79 PRO A N 1
ATOM 595 C CA . PRO A 1 79 ? 6.096 -7.674 -33.695 1.00 63.09 79 PRO A CA 1
ATOM 596 C C . PRO A 1 79 ? 5.417 -8.824 -32.936 1.00 63.09 79 PRO A C 1
ATOM 598 O O . PRO A 1 79 ? 5.724 -10.001 -33.108 1.00 63.09 79 PRO A O 1
ATOM 601 N N . ALA A 1 80 ? 4.460 -8.467 -32.084 1.00 64.44 80 ALA A N 1
ATOM 602 C CA . ALA A 1 80 ? 3.466 -9.346 -31.527 1.00 64.44 80 ALA A CA 1
ATOM 603 C C . ALA A 1 80 ? 2.655 -9.834 -32.722 1.00 64.44 80 ALA A C 1
ATOM 605 O O . ALA A 1 80 ? 2.270 -9.037 -33.580 1.00 64.44 80 ALA A O 1
ATOM 606 N N . GLY A 1 81 ? 2.508 -11.155 -32.819 1.00 70.62 81 GLY A N 1
ATOM 607 C CA . GLY A 1 81 ? 2.054 -11.842 -34.022 1.00 70.62 81 GLY A CA 1
ATOM 608 C C . GLY A 1 81 ? 0.830 -11.218 -34.694 1.00 70.62 81 GLY A C 1
ATOM 609 O O . GLY A 1 81 ? 0.010 -10.5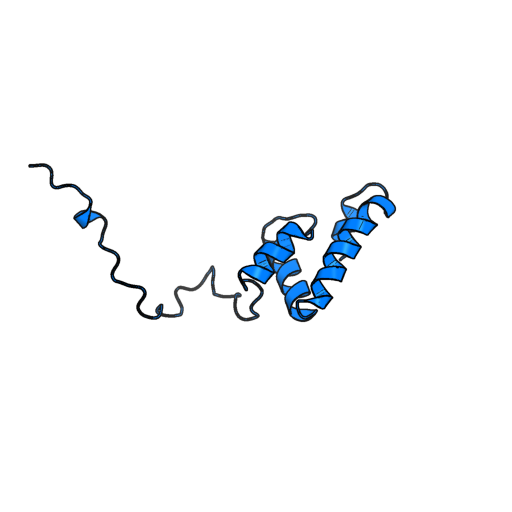48 -34.071 1.00 70.62 81 GLY A O 1
ATOM 610 N N . TYR A 1 82 ? 0.704 -11.474 -35.993 1.00 75.94 82 TYR A N 1
ATOM 611 C CA . TYR A 1 82 ? -0.358 -10.926 -36.829 1.00 75.94 82 TYR A CA 1
ATOM 612 C C . TYR A 1 82 ? -1.751 -11.220 -36.252 1.00 75.94 82 TYR A C 1
ATOM 614 O O . TYR A 1 82 ? -2.254 -12.344 -36.324 1.00 75.94 82 TYR A O 1
ATOM 622 N N . VAL A 1 83 ? -2.393 -10.186 -35.706 1.00 79.69 83 VAL A N 1
ATOM 623 C CA . VAL A 1 83 ? -3.809 -10.221 -35.340 1.00 79.69 83 VAL A CA 1
ATOM 624 C C . VAL A 1 83 ? -4.615 -10.049 -36.619 1.00 79.69 83 VAL A C 1
ATOM 626 O O . VAL A 1 83 ? -4.445 -9.081 -37.358 1.00 79.69 83 VAL A O 1
ATOM 629 N N . ARG A 1 84 ? -5.491 -11.011 -36.902 1.00 80.88 84 ARG A N 1
ATOM 630 C CA . ARG A 1 84 ? -6.394 -10.928 -38.049 1.00 80.88 84 ARG A CA 1
ATOM 631 C C . ARG A 1 84 ? -7.497 -9.915 -37.745 1.00 80.88 84 ARG A C 1
ATOM 633 O O . ARG A 1 84 ? -8.083 -9.965 -36.665 1.00 80.88 84 ARG A O 1
ATOM 640 N N . GLY A 1 85 ? -7.744 -8.998 -38.682 1.00 84.25 85 GLY A N 1
ATOM 641 C CA . GLY A 1 85 ? -8.755 -7.947 -38.540 1.00 84.25 85 GLY A CA 1
ATOM 642 C C . GLY A 1 85 ? -10.166 -8.505 -38.345 1.00 84.25 85 GLY A C 1
ATOM 643 O O . GLY A 1 85 ? -10.421 -9.675 -38.630 1.00 84.25 85 GLY A O 1
ATOM 644 N N . ALA A 1 86 ? -11.086 -7.661 -37.872 1.00 78.62 86 ALA A N 1
ATOM 645 C CA . ALA A 1 86 ? -12.480 -8.042 -37.616 1.00 78.62 86 ALA A CA 1
ATOM 646 C C . ALA A 1 86 ? -13.145 -8.697 -38.842 1.00 78.62 86 ALA A C 1
ATOM 648 O O . ALA A 1 86 ? -13.893 -9.663 -38.695 1.00 78.62 86 ALA A O 1
ATOM 649 N N . ASP A 1 87 ? -12.768 -8.254 -40.042 1.00 77.50 87 ASP A N 1
ATOM 650 C CA . ASP A 1 87 ? -13.230 -8.796 -41.322 1.00 77.50 87 ASP A CA 1
ATOM 651 C C . ASP A 1 87 ? -12.924 -10.294 -41.501 1.00 77.50 87 ASP A C 1
ATOM 653 O O . ASP A 1 87 ? -13.667 -11.002 -42.174 1.00 77.50 87 ASP A O 1
ATOM 657 N N . TYR A 1 88 ? -11.868 -10.816 -40.866 1.00 81.06 88 TYR A N 1
ATOM 658 C CA . TYR A 1 88 ? -11.516 -12.238 -40.932 1.00 81.06 88 TYR A CA 1
ATOM 659 C C . TYR A 1 88 ? -12.518 -13.134 -40.191 1.00 81.06 88 TYR A C 1
ATOM 661 O O . TYR A 1 88 ? -12.749 -14.273 -40.594 1.00 81.06 88 TYR A O 1
ATOM 669 N N . TYR A 1 89 ? -13.117 -12.631 -39.109 1.00 76.62 89 TYR A N 1
ATOM 670 C CA . TYR A 1 89 ? -14.115 -13.356 -38.315 1.00 76.62 89 TYR A CA 1
ATOM 671 C C . TYR A 1 89 ? -15.546 -12.976 -38.674 1.00 76.62 89 TYR A C 1
ATOM 673 O O . TYR A 1 89 ? -16.478 -13.579 -38.146 1.00 76.62 89 TYR A O 1
ATOM 681 N N . ALA A 1 90 ? -15.734 -12.028 -39.593 1.00 79.38 90 ALA A N 1
ATOM 682 C CA . ALA A 1 90 ? -17.043 -11.576 -40.046 1.00 79.38 90 ALA A CA 1
ATOM 683 C C . ALA A 1 90 ? -17.832 -12.648 -40.821 1.00 79.38 90 ALA A C 1
ATOM 685 O O . ALA A 1 90 ? -18.863 -12.311 -41.394 1.00 79.38 90 ALA A O 1
ATOM 686 N N . GLY A 1 91 ? -17.361 -13.909 -40.823 1.00 70.00 91 GLY A N 1
ATOM 687 C CA . GLY A 1 91 ? -18.126 -15.106 -41.162 1.00 70.00 91 GLY A CA 1
ATOM 688 C C . GLY A 1 91 ? -18.991 -14.867 -42.379 1.00 70.00 91 GLY A C 1
ATOM 689 O O . GLY A 1 91 ? -20.198 -14.726 -42.220 1.00 70.00 91 GLY A O 1
ATOM 690 N N . GLY A 1 92 ? -18.338 -14.711 -43.539 1.00 62.66 92 GLY A N 1
ATOM 691 C CA . GLY A 1 92 ? -18.940 -14.217 -44.773 1.00 62.66 92 GLY A CA 1
ATOM 692 C C . GLY A 1 92 ? -20.383 -14.675 -44.927 1.00 62.66 92 GLY A C 1
ATOM 693 O O . GLY A 1 92 ? -20.637 -15.848 -45.179 1.00 62.66 92 GLY A O 1
ATOM 694 N N . ALA A 1 93 ? -21.313 -13.740 -44.742 1.00 61.59 93 ALA A N 1
ATOM 695 C CA . ALA A 1 93 ? -22.714 -13.973 -45.019 1.00 61.59 93 ALA A CA 1
ATOM 696 C C . ALA A 1 93 ? -22.857 -14.151 -46.533 1.00 61.59 93 ALA A C 1
ATOM 698 O O . ALA A 1 93 ? -22.893 -13.175 -47.288 1.00 61.59 93 ALA A O 1
ATOM 699 N N . ARG A 1 94 ? -22.882 -15.405 -46.975 1.00 54.84 94 ARG A N 1
ATOM 700 C CA . ARG A 1 94 ? -23.376 -15.792 -48.288 1.00 54.84 94 ARG A CA 1
ATOM 701 C C . ARG A 1 94 ? -24.074 -17.135 -48.213 1.00 54.84 94 ARG A C 1
ATOM 703 O O . ARG A 1 94 ? -23.530 -18.033 -47.537 1.00 54.84 94 ARG A O 1
#